Protein AF-A0A7R9JL66-F1 (afdb_monomer)

Structure (mmCIF, N/CA/C/O backbone):
data_AF-A0A7R9JL66-F1
#
_entry.id   AF-A0A7R9JL66-F1
#
loop_
_atom_site.group_PDB
_atom_site.id
_atom_site.type_symbol
_atom_site.label_atom_id
_atom_site.label_alt_id
_atom_site.label_comp_id
_atom_site.label_asym_id
_atom_site.label_entity_id
_atom_site.label_seq_id
_atom_site.pdbx_PDB_ins_code
_atom_site.Cartn_x
_atom_site.Cartn_y
_atom_site.Cartn_z
_atom_site.occupancy
_atom_site.B_iso_or_equiv
_atom_site.auth_seq_id
_atom_site.auth_comp_id
_atom_site.auth_asym_id
_atom_site.auth_atom_id
_atom_site.pdbx_PDB_model_num
ATOM 1 N N . MET A 1 1 ? 23.019 2.368 -0.152 1.00 58.22 1 MET A N 1
ATOM 2 C CA . MET A 1 1 ? 23.476 3.212 -1.278 1.00 58.22 1 MET A CA 1
ATOM 3 C C . MET A 1 1 ? 23.640 2.299 -2.484 1.00 58.22 1 MET A C 1
ATOM 5 O O . MET A 1 1 ? 24.105 1.184 -2.276 1.00 58.22 1 MET A O 1
ATOM 9 N N . ILE A 1 2 ? 23.177 2.682 -3.679 1.00 75.62 2 ILE A N 1
ATOM 10 C CA . ILE A 1 2 ? 23.320 1.828 -4.872 1.00 75.62 2 ILE A CA 1
ATOM 11 C C . ILE A 1 2 ? 24.796 1.860 -5.310 1.00 75.62 2 ILE A C 1
ATOM 13 O O . ILE A 1 2 ? 25.341 2.957 -5.426 1.00 75.62 2 ILE A O 1
ATOM 17 N N . PRO A 1 3 ? 25.459 0.705 -5.503 1.00 85.50 3 PRO A N 1
ATOM 18 C CA . PRO A 1 3 ? 26.827 0.643 -6.012 1.00 85.50 3 PRO A CA 1
ATOM 19 C C . PRO A 1 3 ? 26.991 1.338 -7.371 1.00 85.50 3 PRO A C 1
ATOM 21 O O . PRO A 1 3 ? 26.132 1.209 -8.241 1.00 85.50 3 PRO A O 1
ATOM 24 N N . SER A 1 4 ? 28.133 1.998 -7.603 1.00 84.50 4 SER A N 1
ATOM 25 C CA . SER A 1 4 ? 28.392 2.772 -8.831 1.00 84.50 4 SER A CA 1
ATOM 26 C C . SER A 1 4 ? 28.241 1.963 -10.127 1.00 84.50 4 SER A C 1
ATOM 28 O O . SER A 1 4 ? 27.830 2.511 -11.145 1.00 84.50 4 SER A O 1
ATOM 30 N N . HIS A 1 5 ? 28.520 0.656 -10.089 1.00 89.75 5 HIS A N 1
ATOM 31 C CA . HIS A 1 5 ? 28.393 -0.234 -11.247 1.00 89.75 5 HIS A CA 1
ATOM 32 C C . HIS A 1 5 ? 26.935 -0.528 -11.648 1.00 89.75 5 HIS A C 1
ATOM 34 O O . HIS A 1 5 ? 26.688 -0.962 -12.768 1.00 89.75 5 HIS A O 1
ATOM 40 N N . GLU A 1 6 ? 25.960 -0.280 -10.768 1.00 87.75 6 GLU A N 1
ATOM 41 C CA . GLU A 1 6 ? 24.536 -0.534 -11.032 1.00 87.75 6 GLU A CA 1
ATOM 42 C C . GLU A 1 6 ? 23.773 0.719 -11.485 1.00 87.75 6 GLU A C 1
ATOM 44 O O . GLU A 1 6 ? 22.597 0.637 -11.842 1.00 87.75 6 GLU A O 1
ATOM 49 N N . MET A 1 7 ? 24.437 1.878 -11.510 1.00 85.06 7 MET A N 1
ATOM 50 C CA . MET A 1 7 ? 23.841 3.150 -11.929 1.00 85.06 7 MET A CA 1
ATOM 51 C C . MET A 1 7 ? 23.225 3.114 -13.341 1.00 85.06 7 MET A C 1
ATOM 53 O O . MET A 1 7 ? 22.116 3.633 -13.485 1.00 85.06 7 MET A O 1
ATOM 57 N N . PRO A 1 8 ? 23.833 2.463 -14.360 1.00 89.44 8 PRO A N 1
ATOM 58 C CA . PRO A 1 8 ? 23.224 2.368 -15.691 1.00 89.44 8 PRO A CA 1
ATOM 59 C C . PRO A 1 8 ? 21.883 1.624 -15.669 1.00 89.44 8 PRO A C 1
ATOM 61 O O . PRO A 1 8 ? 20.880 2.115 -16.182 1.00 89.44 8 PRO A O 1
ATOM 64 N N . ARG A 1 9 ? 21.835 0.477 -14.977 1.00 86.56 9 ARG A N 1
ATOM 65 C CA . ARG A 1 9 ? 20.614 -0.324 -14.813 1.00 86.56 9 ARG A CA 1
ATOM 66 C C . ARG A 1 9 ? 19.551 0.424 -14.008 1.00 86.56 9 ARG A C 1
ATOM 68 O O . ARG A 1 9 ? 18.365 0.328 -14.299 1.00 86.56 9 ARG A O 1
ATOM 75 N N . MET A 1 10 ? 19.956 1.179 -12.988 1.00 86.81 10 MET A N 1
ATOM 76 C CA . MET A 1 10 ? 19.042 2.033 -12.229 1.00 86.81 10 MET A CA 1
ATOM 77 C C . MET A 1 10 ? 18.402 3.099 -13.131 1.00 86.81 10 MET A C 1
ATOM 79 O O . MET A 1 10 ? 17.200 3.333 -13.023 1.00 86.81 10 MET A O 1
ATOM 83 N N . GLN A 1 11 ? 19.183 3.724 -14.014 1.00 86.44 11 GLN A N 1
ATOM 84 C CA . GLN A 1 11 ? 18.702 4.758 -14.929 1.00 86.44 11 GLN A CA 1
ATOM 85 C C . GLN A 1 11 ? 17.724 4.194 -15.967 1.00 86.44 11 GLN A C 1
ATO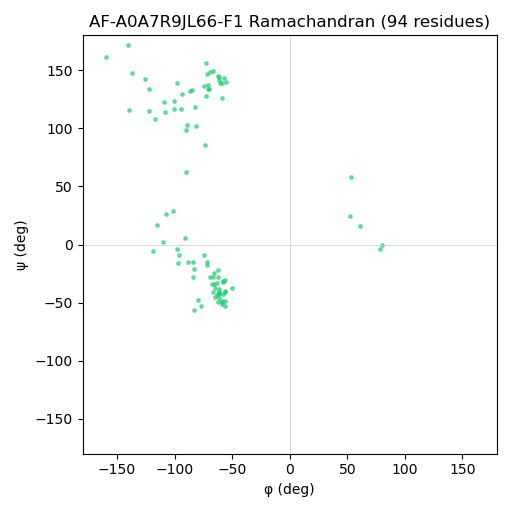M 87 O O . GLN A 1 11 ? 16.674 4.787 -16.195 1.00 86.44 11 GLN A O 1
ATOM 92 N N . GLU A 1 12 ? 17.996 3.009 -16.512 1.00 87.12 12 GLU A N 1
ATOM 93 C CA . GLU A 1 12 ? 17.066 2.295 -17.394 1.00 87.12 12 GLU A CA 1
ATOM 94 C C . GLU A 1 12 ? 15.727 2.004 -16.695 1.00 87.12 12 GLU A C 1
ATOM 96 O O . GLU A 1 12 ? 14.658 2.363 -17.190 1.00 87.12 12 GLU A O 1
ATOM 101 N N . LEU A 1 13 ? 15.775 1.448 -15.481 1.00 83.69 13 LEU A N 1
ATOM 102 C CA . LEU A 1 13 ? 14.576 1.138 -14.698 1.00 83.69 13 LEU A CA 1
ATOM 103 C C . LEU A 1 13 ? 13.802 2.392 -14.253 1.00 83.69 13 LEU A C 1
ATOM 105 O O . LEU A 1 13 ? 12.579 2.340 -14.095 1.00 83.69 13 LEU A O 1
ATOM 109 N N . TYR A 1 14 ? 14.490 3.524 -14.080 1.00 84.00 14 TYR A N 1
ATOM 110 C CA . TYR A 1 14 ? 13.860 4.816 -13.804 1.00 84.00 14 TYR A CA 1
ATOM 111 C C . TYR A 1 14 ? 12.964 5.267 -14.965 1.00 84.00 14 TYR A C 1
ATOM 113 O O . TYR A 1 14 ? 11.912 5.868 -14.742 1.00 84.00 14 TYR A O 1
ATOM 121 N N . HIS A 1 15 ? 13.317 4.938 -16.209 1.00 84.00 15 HIS A N 1
ATOM 122 C CA . HIS A 1 15 ? 12.500 5.296 -17.366 1.00 84.00 15 HIS A CA 1
ATOM 123 C C . HIS A 1 15 ? 11.191 4.499 -17.478 1.00 84.00 15 HIS A C 1
ATOM 125 O O . HIS A 1 15 ? 10.291 4.947 -18.186 1.00 84.00 15 HIS A O 1
ATOM 131 N N . ILE A 1 16 ? 11.046 3.390 -16.750 1.00 80.75 16 ILE A N 1
ATOM 132 C CA . ILE A 1 16 ? 9.823 2.575 -16.756 1.00 80.75 16 ILE A CA 1
ATOM 133 C C . ILE A 1 16 ? 8.787 3.167 -15.796 1.00 80.75 16 ILE A C 1
ATOM 135 O O . ILE A 1 16 ? 7.692 3.519 -16.215 1.00 80.75 16 ILE A O 1
ATOM 139 N N . ASN A 1 17 ? 9.154 3.342 -14.521 1.00 81.19 17 ASN A N 1
ATOM 140 C CA . ASN A 1 17 ? 8.205 3.726 -13.466 1.00 81.19 17 ASN A CA 1
ATOM 141 C C . ASN A 1 17 ? 8.390 5.161 -12.936 1.00 81.19 17 ASN A C 1
ATOM 143 O O . ASN A 1 17 ? 7.699 5.564 -12.008 1.00 81.19 17 ASN A O 1
ATOM 147 N N . ARG A 1 18 ? 9.340 5.943 -13.477 1.00 86.19 18 ARG A N 1
ATOM 148 C CA . ARG A 1 18 ? 9.672 7.325 -13.046 1.00 86.19 18 ARG A CA 1
ATOM 149 C C . ARG A 1 18 ? 10.149 7.456 -11.590 1.00 86.19 18 ARG A C 1
ATOM 151 O O . ARG A 1 18 ? 10.247 8.559 -11.056 1.00 86.19 18 ARG A O 1
ATOM 158 N N . PHE A 1 19 ? 10.527 6.345 -10.963 1.00 88.00 19 PHE A N 1
ATOM 159 C CA . PHE A 1 19 ? 11.220 6.296 -9.677 1.00 88.00 19 PHE A CA 1
ATOM 160 C C . PHE A 1 19 ? 12.286 5.197 -9.679 1.00 88.00 19 PHE A C 1
ATOM 162 O O . PHE A 1 19 ? 12.383 4.391 -10.604 1.00 88.00 19 PHE A O 1
ATOM 169 N N . ASN A 1 20 ? 13.113 5.159 -8.633 1.00 88.56 20 ASN A N 1
ATOM 170 C CA . ASN A 1 20 ? 14.177 4.168 -8.500 1.00 88.56 20 ASN A CA 1
ATOM 171 C C . ASN A 1 20 ? 13.611 2.780 -8.156 1.00 88.56 20 ASN A C 1
ATOM 173 O O . ASN A 1 20 ? 13.525 2.394 -6.986 1.00 88.56 20 ASN A O 1
ATOM 177 N N . LEU A 1 21 ? 13.215 2.040 -9.192 1.00 87.75 21 LEU A N 1
ATOM 178 C CA . LEU A 1 21 ? 12.632 0.711 -9.047 1.00 87.75 21 LEU A CA 1
ATOM 179 C C . LEU A 1 21 ? 13.601 -0.269 -8.383 1.00 87.75 21 LEU A C 1
ATOM 181 O O . LEU A 1 21 ? 13.209 -0.989 -7.474 1.00 87.75 21 LEU A O 1
ATOM 185 N N . MET A 1 22 ? 14.881 -0.228 -8.762 1.00 88.50 22 MET A N 1
ATOM 186 C CA . MET A 1 22 ? 15.911 -1.089 -8.175 1.00 88.50 22 MET A CA 1
ATOM 187 C C . MET A 1 22 ? 16.014 -0.906 -6.656 1.00 88.50 22 MET A C 1
ATOM 189 O O . MET A 1 22 ? 16.136 -1.879 -5.913 1.00 88.50 22 MET A O 1
ATOM 193 N N . ALA A 1 23 ? 15.958 0.341 -6.181 1.00 88.56 23 ALA A N 1
ATOM 194 C CA . ALA A 1 23 ? 15.918 0.618 -4.753 1.00 88.56 23 ALA A CA 1
ATOM 195 C C . ALA A 1 23 ? 14.625 0.090 -4.121 1.00 88.56 23 ALA A C 1
ATOM 197 O O . ALA A 1 23 ? 14.696 -0.544 -3.072 1.00 88.56 23 ALA A O 1
ATOM 198 N N . SER A 1 24 ? 13.466 0.317 -4.750 1.00 89.62 24 SER A N 1
ATOM 199 C CA . SER A 1 24 ? 12.182 -0.199 -4.255 1.00 89.62 24 SER A CA 1
ATOM 200 C C . SER A 1 24 ? 12.219 -1.719 -4.091 1.00 89.62 24 SER A C 1
ATOM 202 O O . SER A 1 24 ? 11.904 -2.222 -3.013 1.00 89.62 24 SER A O 1
ATOM 204 N N . ASP A 1 25 ? 12.680 -2.455 -5.097 1.00 89.19 25 ASP A N 1
ATOM 205 C CA . ASP A 1 25 ? 12.700 -3.922 -5.088 1.00 89.19 25 ASP A CA 1
ATOM 206 C C . ASP A 1 25 ? 13.592 -4.500 -3.979 1.00 89.19 25 ASP A C 1
ATOM 208 O O . ASP A 1 25 ? 13.321 -5.577 -3.455 1.00 89.19 25 ASP A O 1
ATOM 212 N N . ARG A 1 26 ? 14.627 -3.762 -3.564 1.00 91.06 26 ARG A N 1
ATOM 213 C CA . ARG A 1 26 ? 15.525 -4.154 -2.464 1.00 91.06 26 ARG A CA 1
ATOM 214 C C . ARG A 1 26 ? 14.998 -3.801 -1.079 1.00 91.06 26 ARG A C 1
ATOM 216 O O . ARG A 1 26 ? 15.534 -4.278 -0.081 1.00 91.06 26 ARG A O 1
ATOM 223 N N . ILE A 1 27 ? 13.988 -2.942 -0.988 1.00 92.12 27 ILE A N 1
ATOM 224 C CA . ILE A 1 27 ? 13.396 -2.559 0.290 1.00 92.12 27 ILE A CA 1
ATOM 225 C C . ILE A 1 27 ? 12.312 -3.587 0.655 1.00 92.12 27 ILE A C 1
ATOM 227 O O . ILE A 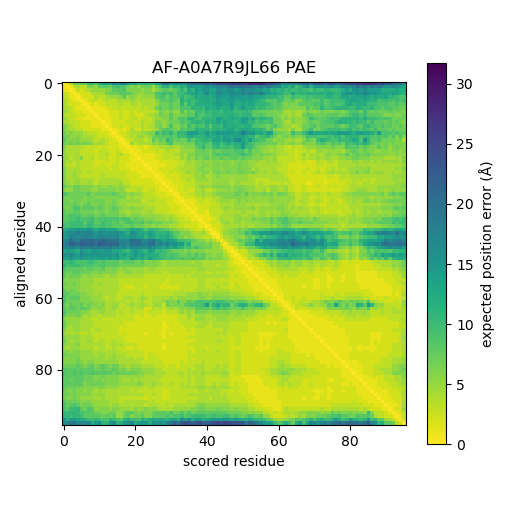1 27 ? 11.428 -3.847 -0.166 1.00 92.12 27 ILE A O 1
ATOM 231 N N . PRO A 1 28 ? 12.280 -4.112 1.895 1.00 93.56 28 PRO A N 1
ATOM 232 C CA . PRO A 1 28 ? 11.248 -5.055 2.331 1.00 93.56 28 PRO A CA 1
ATOM 233 C C . PRO A 1 28 ? 9.826 -4.493 2.223 1.00 93.56 28 PRO A C 1
ATOM 235 O O . PRO A 1 28 ? 9.571 -3.339 2.592 1.00 93.56 28 PRO A O 1
ATOM 238 N N . LEU A 1 29 ? 8.873 -5.311 1.765 1.00 92.56 29 LEU A N 1
ATOM 239 C CA . LEU A 1 29 ? 7.458 -4.925 1.636 1.00 92.56 29 LEU A CA 1
ATOM 240 C C . LEU A 1 29 ? 6.846 -4.462 2.971 1.00 92.56 29 LEU A C 1
ATOM 242 O O . LEU A 1 29 ? 6.011 -3.564 2.998 1.00 92.56 29 LEU A O 1
ATOM 246 N N . ASN A 1 30 ? 7.314 -5.016 4.087 1.00 93.44 30 ASN A N 1
ATOM 247 C CA . ASN A 1 30 ? 6.867 -4.725 5.449 1.00 93.44 30 ASN A CA 1
ATOM 248 C C . ASN A 1 30 ? 7.818 -3.792 6.230 1.00 93.44 30 ASN A C 1
ATOM 2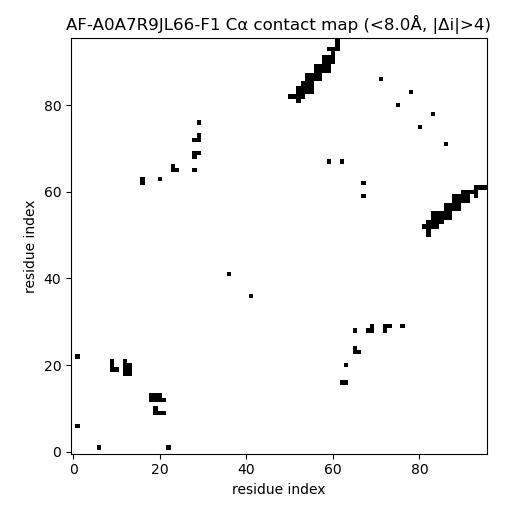50 O O . ASN A 1 30 ? 7.901 -3.888 7.454 1.00 93.44 30 ASN A O 1
ATOM 254 N N . ARG A 1 31 ? 8.550 -2.893 5.558 1.00 93.31 31 ARG A N 1
ATOM 255 C CA . ARG A 1 31 ? 9.476 -1.963 6.234 1.00 93.31 31 ARG A CA 1
ATOM 256 C C . ARG A 1 31 ? 8.784 -1.136 7.330 1.00 93.31 31 ARG A C 1
ATOM 258 O O . ARG A 1 31 ? 7.680 -0.613 7.141 1.00 93.31 31 ARG A O 1
ATOM 265 N N . SER A 1 32 ? 9.469 -0.934 8.452 1.00 92.75 32 SER A N 1
ATOM 266 C CA . SER A 1 32 ? 9.049 0.043 9.457 1.00 92.75 32 SER A CA 1
ATOM 267 C C . SER A 1 32 ? 9.305 1.471 8.957 1.00 92.75 32 SER A C 1
ATOM 269 O O . SER A 1 32 ? 10.129 1.711 8.072 1.00 92.75 32 SER A O 1
ATOM 271 N N . LEU A 1 33 ? 8.556 2.432 9.497 1.00 91.31 33 LEU A N 1
ATOM 272 C CA . LEU A 1 33 ? 8.789 3.858 9.256 1.00 91.31 33 LEU A CA 1
ATOM 273 C C . LEU A 1 33 ? 8.927 4.550 10.608 1.00 91.31 33 LEU A C 1
ATOM 275 O O . LEU A 1 33 ? 8.173 4.188 11.515 1.00 91.31 33 LEU A O 1
ATOM 279 N N . PRO A 1 34 ? 9.824 5.540 10.739 1.00 93.62 34 PRO A N 1
ATOM 280 C CA . PRO A 1 34 ? 9.859 6.374 11.929 1.00 93.62 34 PRO A CA 1
ATOM 281 C C . PRO A 1 34 ? 8.534 7.131 12.079 1.00 93.62 34 PRO A C 1
ATOM 283 O O . PRO A 1 34 ? 7.926 7.550 11.090 1.00 93.62 34 PRO A O 1
ATOM 286 N N . ASP A 1 35 ? 8.085 7.310 13.320 1.00 91.00 35 ASP A N 1
ATOM 287 C CA . ASP A 1 35 ? 6.910 8.126 13.610 1.00 91.00 35 ASP A CA 1
ATOM 288 C C . ASP A 1 35 ? 7.297 9.609 13.629 1.00 91.00 35 ASP A C 1
ATOM 290 O O . ASP A 1 35 ? 7.876 10.108 14.591 1.00 91.00 35 ASP A O 1
ATOM 294 N N . VAL A 1 36 ? 6.977 10.310 12.541 1.00 93.50 36 VAL A N 1
ATOM 295 C CA . VAL A 1 36 ? 7.234 11.751 12.379 1.00 93.50 36 VAL A CA 1
ATOM 296 C C . VAL A 1 36 ? 6.060 12.624 12.841 1.00 93.50 36 VAL A C 1
ATOM 298 O O . VAL A 1 36 ? 6.065 13.840 12.639 1.00 93.50 36 VAL A O 1
ATOM 301 N N . ARG A 1 37 ? 5.015 12.033 13.436 1.00 91.06 37 ARG A N 1
ATOM 302 C CA . ARG A 1 37 ? 3.840 12.779 13.905 1.00 91.06 37 ARG A CA 1
ATOM 303 C C . ARG A 1 37 ? 4.202 13.654 15.107 1.00 91.06 37 ARG A C 1
ATOM 305 O O . ARG A 1 37 ? 5.018 13.298 15.953 1.00 91.06 37 ARG A O 1
ATOM 312 N N . LYS A 1 38 ? 3.520 14.797 15.237 1.00 93.31 38 LYS A N 1
ATOM 313 C CA . LYS A 1 38 ? 3.608 15.641 16.441 1.00 93.31 38 LYS A CA 1
ATOM 314 C C . LYS A 1 38 ? 3.103 14.862 17.662 1.00 93.31 38 LYS A C 1
ATOM 316 O O . LYS A 1 38 ? 2.099 14.159 17.553 1.00 93.31 38 LYS A O 1
ATOM 321 N N . LYS A 1 39 ? 3.707 15.077 18.840 1.00 91.00 39 LYS A N 1
ATOM 322 C CA . LYS A 1 39 ? 3.319 14.410 20.104 1.00 91.00 39 LYS A CA 1
ATOM 323 C C . LYS A 1 39 ? 1.811 14.480 20.393 1.00 91.00 39 LYS A C 1
ATOM 325 O O . LYS A 1 39 ? 1.227 13.491 20.801 1.00 91.00 39 LYS A O 1
ATOM 330 N N . ARG A 1 40 ? 1.148 15.604 20.080 1.00 90.00 40 ARG A N 1
ATOM 331 C CA . ARG A 1 40 ? -0.313 15.779 20.251 1.00 90.00 40 ARG A CA 1
ATOM 332 C C . ARG A 1 40 ? -1.170 14.816 19.410 1.00 90.00 40 ARG A C 1
ATOM 334 O O . ARG A 1 40 ? -2.346 14.639 19.709 1.00 90.00 40 ARG A O 1
ATOM 341 N N . CYS A 1 41 ? -0.633 14.251 18.331 1.00 87.44 41 CYS A N 1
ATOM 342 C CA . CYS A 1 41 ? -1.335 13.278 17.492 1.00 87.44 41 CYS A CA 1
ATOM 343 C C . CYS A 1 41 ? -1.139 11.834 17.976 1.00 87.44 41 CYS A C 1
ATOM 345 O O . CYS A 1 41 ? -1.871 10.947 17.542 1.00 87.44 41 CYS A O 1
ATOM 347 N N . GLN A 1 42 ? -0.164 11.584 18.853 1.00 83.44 42 GLN A N 1
ATOM 348 C CA . GLN A 1 42 ? 0.031 10.269 19.457 1.00 83.44 42 GLN A CA 1
ATOM 349 C C . GLN A 1 42 ? -1.128 10.003 20.430 1.00 83.44 42 GLN A C 1
ATOM 351 O O . GLN A 1 42 ? -1.523 10.890 21.181 1.00 83.44 42 GLN A O 1
ATOM 356 N N . GLY A 1 43 ? -1.722 8.809 20.371 1.00 77.81 43 GLY A N 1
ATOM 357 C CA . GLY A 1 43 ? -2.826 8.416 21.259 1.00 77.81 43 GLY A CA 1
ATOM 358 C C . GLY A 1 43 ? -4.222 8.935 20.887 1.00 77.81 43 GLY A C 1
ATOM 359 O O . GLY A 1 43 ? -5.175 8.585 21.564 1.00 77.81 43 GLY A O 1
ATOM 360 N N . LYS A 1 44 ? -4.394 9.706 19.802 1.00 79.12 44 LYS A N 1
ATOM 361 C CA . LYS A 1 44 ? -5.728 10.166 19.349 1.00 79.12 44 LYS A CA 1
ATOM 362 C C . LYS A 1 44 ? -6.596 9.094 18.673 1.00 79.12 44 LYS A C 1
ATOM 364 O O . LYS A 1 44 ? -7.750 9.359 18.373 1.00 79.12 44 LYS A O 1
ATOM 369 N N . TYR A 1 45 ? -6.029 7.926 18.393 1.00 71.81 45 TYR A N 1
ATOM 370 C CA . TYR A 1 45 ? -6.651 6.863 17.593 1.00 71.81 45 TYR A CA 1
ATOM 371 C C . TYR A 1 45 ? -7.092 5.670 18.455 1.00 71.81 45 TYR A C 1
ATOM 373 O O . TYR A 1 45 ? -7.079 4.536 17.988 1.00 71.81 45 TYR A O 1
ATOM 381 N N . THR A 1 46 ? -7.373 5.907 19.737 1.00 70.31 46 THR A N 1
ATOM 382 C CA . THR A 1 46 ? -7.732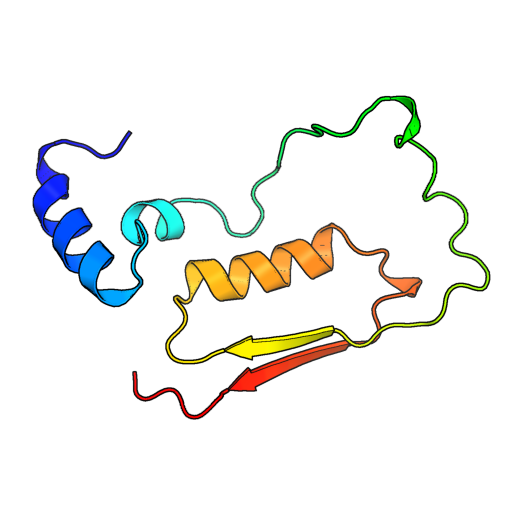 4.856 20.700 1.00 70.31 46 THR A CA 1
ATOM 383 C C . THR A 1 46 ? -9.206 4.488 20.653 1.00 70.31 46 THR A C 1
ATOM 385 O O . THR A 1 46 ? -9.539 3.351 20.963 1.00 70.31 46 THR A O 1
ATOM 388 N N . ASP A 1 47 ? -10.068 5.427 20.260 1.00 79.81 47 ASP A N 1
ATOM 389 C CA . ASP A 1 47 ? -11.497 5.177 20.133 1.00 79.81 47 ASP A CA 1
ATOM 390 C C . ASP A 1 47 ? -11.819 4.689 18.718 1.00 79.81 47 ASP A C 1
ATOM 392 O O . ASP A 1 47 ? -11.844 5.458 17.755 1.00 79.81 47 ASP A O 1
ATOM 396 N N . LEU A 1 48 ? -11.951 3.370 18.595 1.00 84.81 48 LEU A N 1
ATOM 397 C CA . LEU A 1 48 ? -12.385 2.708 17.368 1.00 84.81 48 LEU A CA 1
ATOM 398 C C . LEU A 1 48 ? -13.891 2.420 17.391 1.00 84.81 48 LEU A C 1
ATOM 400 O O . LEU A 1 48 ? -14.434 1.987 16.374 1.00 84.81 48 LEU A O 1
ATOM 404 N N . GLU A 1 49 ? -14.554 2.618 18.535 1.00 83.38 49 GLU A N 1
ATOM 405 C CA . GLU A 1 49 ? -15.969 2.314 18.691 1.00 83.38 49 GLU A CA 1
ATOM 406 C C . GLU A 1 49 ? -16.808 3.329 17.905 1.00 83.38 49 GLU A C 1
ATOM 408 O O . GLU A 1 49 ? -16.557 4.530 17.899 1.00 83.38 49 GLU A O 1
ATOM 413 N N . GLY A 1 50 ? -17.790 2.829 17.153 1.00 84.94 50 GLY A N 1
ATOM 414 C CA . GLY A 1 50 ? -18.649 3.663 16.307 1.00 84.94 50 GLY A CA 1
ATOM 415 C C . GLY A 1 50 ? -18.033 4.105 14.974 1.00 84.94 50 GLY A C 1
ATOM 416 O O . GLY A 1 50 ? -18.740 4.703 14.161 1.00 84.94 50 GLY A O 1
ATOM 417 N N . LEU A 1 51 ? -16.763 3.787 14.692 1.00 91.88 51 LEU A N 1
ATOM 418 C CA . LEU A 1 51 ? -16.191 4.029 13.367 1.00 91.88 51 LEU A CA 1
ATOM 419 C C . LEU A 1 51 ? -16.724 3.008 12.344 1.00 91.88 51 LEU A C 1
ATOM 421 O O . LEU A 1 51 ? -16.790 1.812 12.637 1.00 91.88 51 LEU A O 1
ATOM 425 N N . PRO A 1 52 ? -17.087 3.446 11.125 1.00 94.31 52 PRO A N 1
ATOM 426 C CA . PRO A 1 52 ? -17.592 2.546 10.100 1.00 94.31 52 PRO A CA 1
ATOM 427 C C . PRO A 1 52 ? -16.476 1.662 9.530 1.00 94.31 52 PRO A C 1
ATOM 429 O O . PRO A 1 52 ? -15.335 2.096 9.346 1.00 94.31 52 PRO A O 1
ATOM 432 N N . SER A 1 53 ? -16.828 0.429 9.164 1.00 95.88 53 SER A N 1
ATOM 433 C CA . SER A 1 53 ? -15.951 -0.419 8.356 1.00 95.88 53 SER A CA 1
ATOM 434 C C . SER A 1 53 ? -15.683 0.228 6.994 1.00 95.88 53 SER A C 1
ATOM 436 O O . SER A 1 53 ? -16.595 0.785 6.385 1.00 95.88 53 SER A O 1
ATOM 438 N N . THR A 1 54 ? -14.463 0.106 6.487 1.00 96.31 54 THR A N 1
ATOM 439 C CA . THR A 1 54 ? -14.006 0.697 5.228 1.00 96.31 54 THR A CA 1
ATOM 440 C C . THR A 1 54 ? -13.498 -0.380 4.274 1.00 96.31 54 THR A C 1
ATOM 442 O O . THR A 1 54 ? -12.709 -1.249 4.658 1.00 96.31 54 THR A O 1
ATOM 445 N N . SER A 1 55 ? -13.923 -0.285 3.014 1.00 97.75 55 SER A N 1
ATOM 446 C CA . SER A 1 55 ? -13.330 -0.995 1.878 1.00 97.75 55 SER A CA 1
ATOM 447 C C . SER A 1 55 ? -12.285 -0.092 1.226 1.00 97.75 55 SER A C 1
ATOM 449 O O . SER A 1 55 ? -12.561 1.073 0.939 1.00 97.75 55 SER A O 1
ATOM 451 N N . ILE A 1 56 ? -11.077 -0.603 1.003 1.00 97.88 56 ILE A N 1
ATOM 452 C CA . ILE A 1 56 ? -9.986 0.159 0.385 1.00 97.88 56 ILE A CA 1
ATOM 453 C C . ILE A 1 56 ? -9.884 -0.243 -1.078 1.00 97.88 56 ILE A C 1
ATOM 455 O O . ILE A 1 56 ? -9.691 -1.414 -1.377 1.00 97.88 56 ILE A O 1
ATOM 459 N N . ILE A 1 57 ? -9.990 0.727 -1.982 1.00 97.69 57 ILE A N 1
ATOM 460 C CA . ILE A 1 57 ? -9.900 0.506 -3.426 1.00 97.69 57 ILE A CA 1
ATOM 461 C C . ILE A 1 57 ? -8.576 1.092 -3.914 1.00 97.69 57 ILE A C 1
ATOM 463 O O . ILE A 1 57 ? -8.312 2.277 -3.713 1.00 97.69 57 ILE A O 1
ATOM 467 N N . ILE A 1 58 ? -7.739 0.264 -4.535 1.00 97.56 58 ILE A N 1
ATOM 468 C CA . ILE A 1 58 ? -6.461 0.662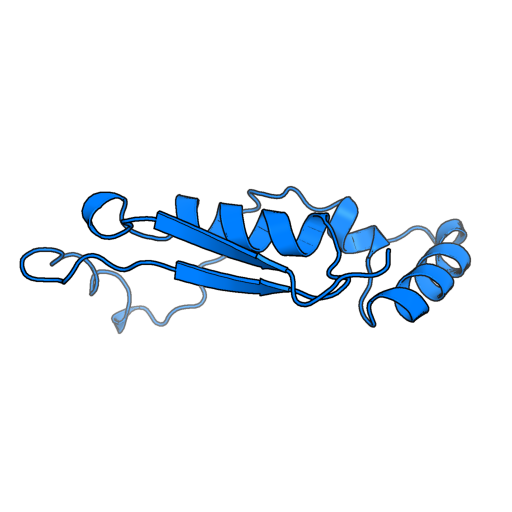 -5.130 1.00 97.56 58 ILE A CA 1
ATOM 469 C C . ILE A 1 58 ? -6.561 0.402 -6.628 1.00 97.56 58 ILE A C 1
ATOM 471 O O . ILE A 1 58 ? -6.549 -0.749 -7.060 1.00 97.56 58 ILE A O 1
ATOM 475 N N . VAL A 1 59 ? -6.659 1.475 -7.409 1.00 95.88 59 VAL A N 1
ATOM 476 C CA . VAL A 1 59 ? -6.585 1.406 -8.872 1.00 95.88 59 VAL A CA 1
ATOM 477 C C . VAL A 1 59 ? -5.117 1.443 -9.283 1.00 95.88 59 VAL A C 1
ATOM 479 O O . VAL A 1 59 ? -4.362 2.271 -8.767 1.00 95.88 59 VAL A O 1
ATO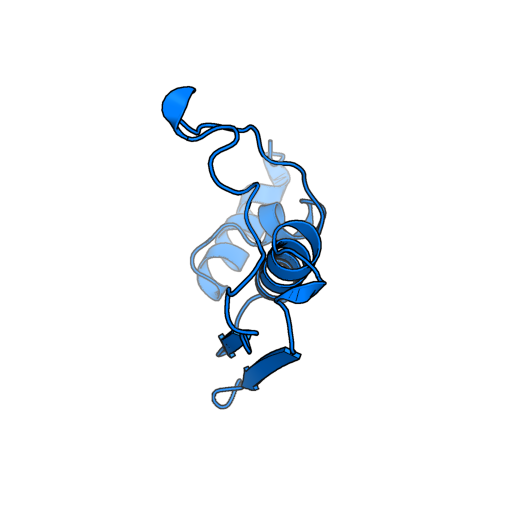M 482 N N . PHE A 1 60 ? -4.700 0.556 -10.181 1.00 94.38 60 PHE A N 1
ATOM 483 C CA . PHE A 1 60 ? -3.333 0.518 -10.691 1.00 94.38 60 PHE A CA 1
ATOM 484 C C . PHE A 1 60 ? -3.309 0.301 -12.207 1.00 94.38 60 PHE A C 1
ATOM 486 O O . PHE A 1 60 ? -4.160 -0.388 -12.756 1.00 94.38 60 PHE A O 1
ATOM 493 N N . HIS A 1 61 ? -2.307 0.886 -12.867 1.00 91.75 61 HIS A N 1
ATOM 494 C CA . HIS A 1 61 ? -2.013 0.679 -14.284 1.00 91.75 61 HIS A CA 1
ATOM 495 C C . HIS A 1 61 ? -0.498 0.597 -14.464 1.00 91.75 61 HIS A C 1
ATOM 497 O O . HIS A 1 61 ? 0.205 1.572 -14.197 1.00 91.75 61 HIS A O 1
ATOM 503 N N . ASN A 1 62 ? 0.018 -0.557 -14.892 1.00 87.00 62 ASN A N 1
ATOM 504 C CA . ASN A 1 62 ? 1.455 -0.811 -15.081 1.00 87.00 62 ASN A CA 1
ATOM 505 C C . ASN A 1 62 ? 2.338 -0.482 -13.855 1.00 87.00 62 ASN A C 1
ATOM 507 O O . ASN A 1 62 ? 3.540 -0.252 -13.990 1.00 87.00 62 ASN A O 1
ATOM 511 N N . GLU A 1 63 ? 1.759 -0.490 -12.653 1.00 84.62 63 GLU A N 1
ATOM 512 C CA . GLU A 1 63 ? 2.459 -0.160 -11.414 1.00 84.62 63 GLU A CA 1
ATOM 513 C C . GLU A 1 63 ? 3.534 -1.211 -11.092 1.00 84.62 63 GLU A C 1
ATOM 515 O O . GLU A 1 63 ? 3.408 -2.400 -11.411 1.00 84.62 63 GLU A O 1
ATOM 520 N N . ALA A 1 64 ? 4.621 -0.801 -10.438 1.00 88.25 64 ALA A N 1
ATOM 521 C CA . ALA A 1 64 ? 5.648 -1.760 -10.070 1.00 88.25 64 ALA A CA 1
ATOM 522 C C . ALA A 1 64 ? 5.176 -2.695 -8.946 1.00 88.25 64 ALA A C 1
ATOM 524 O O . ALA A 1 64 ? 4.619 -2.271 -7.936 1.00 88.25 64 ALA A O 1
ATOM 525 N N . TRP A 1 65 ? 5.484 -3.987 -9.068 1.00 88.12 65 TRP A N 1
ATOM 526 C CA . TRP A 1 65 ? 5.036 -4.994 -8.102 1.00 88.12 65 TRP A CA 1
ATOM 527 C C . TRP A 1 65 ? 5.465 -4.682 -6.659 1.00 88.12 65 TRP A C 1
ATOM 529 O O . TRP A 1 65 ? 4.681 -4.812 -5.716 1.00 88.12 65 TRP A O 1
ATOM 539 N N . SER A 1 66 ? 6.701 -4.205 -6.477 1.00 91.06 66 SER A N 1
ATOM 540 C CA . SER A 1 66 ? 7.227 -3.853 -5.158 1.00 91.06 66 SER A CA 1
ATOM 541 C C . SER A 1 66 ? 6.565 -2.620 -4.545 1.00 91.06 66 SER A C 1
ATOM 543 O O . SER A 1 66 ? 6.509 -2.525 -3.320 1.00 91.06 66 SER A O 1
ATOM 545 N N . THR A 1 67 ? 6.057 -1.675 -5.342 1.00 91.81 67 THR A N 1
ATOM 546 C CA . THR A 1 67 ? 5.308 -0.520 -4.825 1.00 91.81 67 THR A CA 1
ATOM 547 C C . THR A 1 67 ? 3.874 -0.907 -4.506 1.00 91.81 67 THR A C 1
ATOM 549 O O . THR A 1 67 ? 3.438 -0.672 -3.378 1.00 91.81 67 THR A O 1
ATOM 552 N N . LEU A 1 68 ? 3.187 -1.595 -5.422 1.00 94.25 68 LEU A N 1
ATOM 553 C CA . LEU A 1 68 ? 1.811 -2.055 -5.227 1.00 94.25 68 LEU A CA 1
ATOM 554 C C . LEU A 1 68 ? 1.673 -2.928 -3.972 1.00 94.25 68 LEU A C 1
ATOM 556 O O . LEU A 1 68 ? 0.879 -2.621 -3.078 1.00 94.25 68 LEU A O 1
ATOM 560 N N . LEU A 1 69 ? 2.501 -3.969 -3.838 1.00 95.56 69 LEU A N 1
ATOM 561 C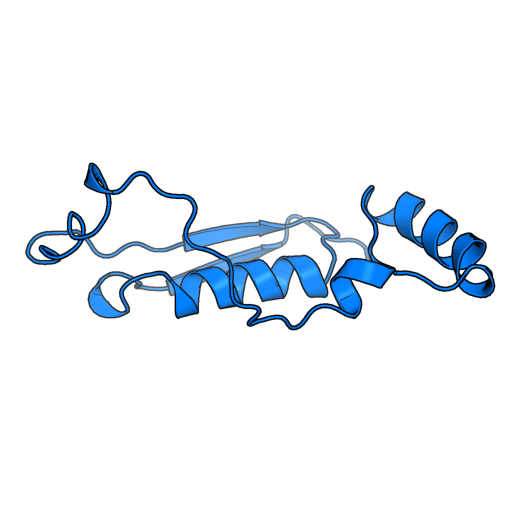 CA . LEU A 1 69 ? 2.438 -4.852 -2.672 1.00 95.56 69 LEU A CA 1
ATOM 562 C C . LEU A 1 69 ? 2.814 -4.148 -1.371 1.00 95.56 69 LEU A C 1
ATOM 564 O O . LEU A 1 69 ? 2.256 -4.455 -0.319 1.00 95.56 69 LEU A O 1
ATOM 568 N N . ARG A 1 70 ? 3.744 -3.192 -1.406 1.00 96.25 70 ARG A N 1
ATOM 569 C CA . ARG A 1 70 ? 4.115 -2.425 -0.212 1.00 96.25 70 ARG A CA 1
ATOM 570 C C . ARG A 1 70 ? 2.969 -1.534 0.255 1.00 96.25 70 ARG A C 1
ATOM 572 O O . ARG A 1 70 ? 2.791 -1.378 1.462 1.00 96.25 70 ARG A O 1
ATOM 579 N N . THR A 1 71 ? 2.169 -1.003 -0.668 1.00 96.19 71 THR A N 1
ATOM 580 C CA . THR A 1 71 ? 0.930 -0.284 -0.348 1.00 96.19 71 THR A CA 1
ATOM 581 C C . THR A 1 71 ? -0.066 -1.211 0.344 1.00 96.19 71 THR A C 1
ATOM 583 O O . THR A 1 71 ? -0.527 -0.890 1.439 1.00 96.19 71 THR A O 1
ATOM 586 N N . VAL A 1 72 ? -0.313 -2.401 -0.214 1.00 97.06 72 VAL A N 1
ATOM 587 C CA . VAL A 1 72 ? -1.202 -3.411 0.393 1.00 97.06 72 VAL A CA 1
ATOM 588 C C . VAL A 1 72 ? -0.718 -3.818 1.790 1.00 97.06 72 VAL A C 1
ATOM 590 O O . VAL A 1 72 ? -1.481 -3.771 2.754 1.00 97.06 72 VAL A O 1
ATOM 593 N N . HIS A 1 73 ? 0.569 -4.137 1.947 1.00 96.56 73 HIS A N 1
ATOM 594 C CA . HIS A 1 73 ? 1.150 -4.468 3.251 1.00 96.56 73 HIS A CA 1
ATOM 595 C C . HIS A 1 73 ? 1.057 -3.311 4.249 1.00 96.56 73 HIS A C 1
ATOM 597 O O . HIS A 1 73 ? 0.812 -3.541 5.433 1.00 96.56 73 HIS A O 1
ATOM 603 N N . SER A 1 74 ? 1.243 -2.069 3.800 1.00 96.62 74 SER A N 1
ATOM 604 C CA . SER A 1 74 ? 1.104 -0.893 4.659 1.00 96.62 74 SER A CA 1
ATOM 605 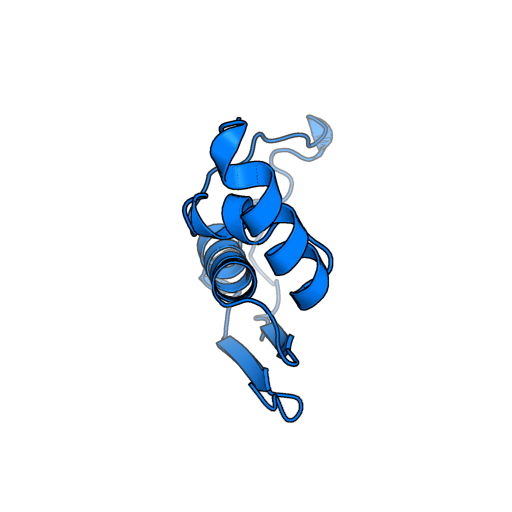C C . SER A 1 74 ? -0.324 -0.749 5.176 1.00 96.62 74 SER A C 1
ATOM 607 O O . SER A 1 74 ? -0.505 -0.492 6.364 1.00 96.62 74 SER A O 1
ATOM 609 N N . VAL A 1 75 ? -1.322 -0.953 4.315 1.00 96.75 75 VAL A N 1
ATOM 610 C CA . VAL A 1 75 ? -2.739 -0.938 4.698 1.00 96.75 75 VAL A CA 1
ATOM 611 C C . VAL A 1 75 ? -3.020 -1.997 5.761 1.00 96.75 75 VAL A C 1
ATOM 613 O O . VAL A 1 75 ? -3.543 -1.675 6.824 1.00 96.75 75 VAL A O 1
ATOM 616 N N . ILE A 1 76 ? -2.606 -3.242 5.521 1.00 95.69 76 ILE A N 1
ATOM 617 C CA . ILE A 1 76 ? -2.843 -4.354 6.454 1.00 95.69 76 ILE A CA 1
ATOM 618 C C . ILE A 1 76 ? -2.169 -4.103 7.810 1.00 95.69 76 ILE A C 1
ATOM 620 O O . ILE A 1 76 ? -2.749 -4.387 8.855 1.00 95.69 76 ILE A O 1
ATOM 624 N N . ASN A 1 77 ? -0.943 -3.573 7.806 1.00 94.81 77 ASN A N 1
ATOM 625 C CA . ASN A 1 77 ? -0.147 -3.420 9.023 1.00 94.81 77 ASN A CA 1
ATOM 626 C C . ASN A 1 77 ? -0.476 -2.155 9.827 1.00 94.81 77 ASN A C 1
ATOM 628 O O . ASN A 1 77 ? -0.114 -2.082 11.000 1.00 94.81 77 ASN A O 1
ATOM 632 N N . ARG A 1 78 ? -1.078 -1.132 9.207 1.00 92.62 78 ARG A N 1
ATOM 633 C CA . ARG A 1 78 ? -1.282 0.188 9.834 1.00 92.62 78 ARG A CA 1
ATOM 634 C C . ARG A 1 78 ? -2.743 0.599 9.978 1.00 92.62 78 ARG A C 1
ATOM 636 O O . ARG A 1 78 ? -2.996 1.618 10.617 1.00 92.62 78 ARG A O 1
ATOM 643 N N . SER A 1 79 ? -3.680 -0.175 9.442 1.00 93.31 79 SER A N 1
ATOM 644 C CA . SER A 1 79 ? -5.109 0.006 9.689 1.00 93.31 79 SER A CA 1
ATOM 645 C C . SER A 1 79 ? -5.595 -0.956 10.780 1.00 93.31 79 SER A C 1
ATOM 647 O O . SER A 1 79 ? -5.209 -2.128 10.778 1.00 93.31 79 SER A O 1
ATOM 649 N N . PRO A 1 80 ? -6.462 -0.514 11.709 1.00 93.00 80 PRO A N 1
ATOM 650 C CA . PRO A 1 80 ? -7.115 -1.418 12.649 1.00 93.00 80 PRO A CA 1
ATOM 651 C C . PRO A 1 80 ? -7.927 -2.490 11.910 1.00 93.00 80 PRO A C 1
ATOM 653 O O . PRO A 1 80 ? -8.801 -2.166 11.107 1.00 93.00 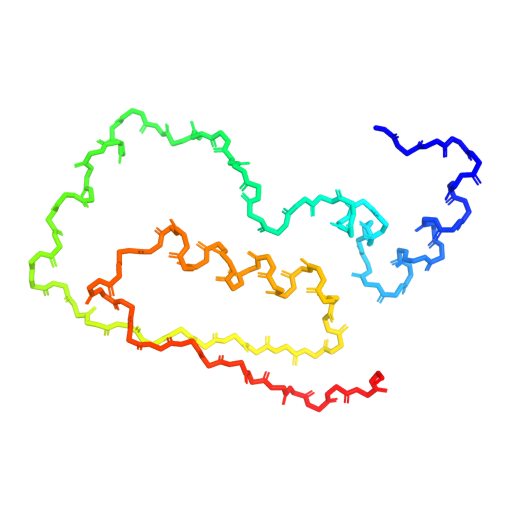80 PRO A O 1
ATOM 656 N N . ARG A 1 81 ? -7.670 -3.773 12.204 1.00 92.38 81 ARG A N 1
ATOM 657 C CA . ARG A 1 81 ? -8.318 -4.911 11.517 1.00 92.38 81 ARG A CA 1
ATOM 658 C C . ARG A 1 81 ? -9.842 -4.890 11.612 1.00 92.38 81 ARG A C 1
ATOM 660 O O . ARG A 1 81 ? -10.502 -5.305 10.674 1.00 92.38 81 ARG A O 1
ATOM 667 N N . VAL A 1 82 ? -10.384 -4.377 12.717 1.00 92.81 82 VAL A N 1
ATOM 668 C CA . VAL A 1 82 ? -11.835 -4.272 12.948 1.00 92.81 82 VAL A CA 1
ATOM 669 C C . VAL A 1 82 ? -12.531 -3.309 11.984 1.00 92.81 82 VAL A C 1
ATOM 671 O O . VAL A 1 82 ? -13.719 -3.459 11.728 1.00 92.81 82 VAL A O 1
ATOM 674 N N . LEU A 1 83 ? -11.797 -2.340 11.428 1.00 94.56 83 LEU A N 1
ATOM 675 C CA . LEU A 1 83 ? -12.331 -1.365 10.476 1.00 94.56 83 LEU A CA 1
ATOM 676 C C . LEU A 1 83 ? -12.054 -1.754 9.025 1.00 94.56 83 LEU A C 1
ATOM 678 O O . LEU A 1 83 ? -12.663 -1.190 8.123 1.00 94.56 83 LEU A O 1
ATOM 682 N N . LEU A 1 84 ? -11.128 -2.679 8.772 1.00 96.19 84 LEU A N 1
ATOM 683 C CA . LEU A 1 84 ? -10.739 -3.053 7.419 1.00 96.19 84 LEU A CA 1
ATOM 684 C C . LEU A 1 84 ? -11.630 -4.186 6.910 1.00 96.19 84 LEU A C 1
ATOM 686 O O . LEU A 1 84 ? -11.427 -5.343 7.271 1.00 96.19 84 LEU A O 1
ATOM 690 N N . LYS A 1 85 ? -12.594 -3.852 6.050 1.00 97.12 85 LYS A N 1
ATOM 691 C CA . LYS A 1 85 ? -13.516 -4.836 5.473 1.00 97.12 85 LYS A CA 1
ATOM 692 C C . LYS A 1 85 ? -12.853 -5.652 4.365 1.00 97.12 85 LYS A C 1
ATOM 694 O O . LYS A 1 85 ? -12.878 -6.876 4.396 1.00 97.12 85 LYS A O 1
ATOM 699 N N . GLU A 1 86 ? -12.269 -4.969 3.386 1.00 97.50 86 GLU A N 1
ATOM 700 C CA . GLU A 1 86 ? -11.666 -5.581 2.199 1.00 97.50 86 GLU A CA 1
ATOM 701 C C . GLU A 1 86 ? -10.669 -4.623 1.529 1.00 97.50 86 GLU A C 1
ATOM 703 O O . GLU A 1 86 ? -10.701 -3.408 1.757 1.00 97.50 86 GLU A O 1
ATOM 708 N N . ILE A 1 87 ? -9.787 -5.179 0.696 1.00 97.94 87 ILE A N 1
ATOM 709 C CA . ILE A 1 87 ? -8.887 -4.428 -0.187 1.00 97.94 87 ILE A CA 1
ATOM 710 C C . ILE A 1 87 ? -9.173 -4.887 -1.617 1.00 97.94 87 ILE A C 1
ATOM 712 O O . ILE A 1 87 ? -8.930 -6.044 -1.954 1.00 97.94 87 ILE A O 1
ATOM 716 N N . LEU A 1 88 ? -9.682 -3.982 -2.446 1.00 97.75 88 LEU A N 1
ATOM 717 C CA . LEU A 1 88 ? -9.992 -4.215 -3.850 1.00 97.75 88 LEU A CA 1
ATOM 718 C C . LEU A 1 88 ? -8.868 -3.634 -4.707 1.00 97.75 88 LEU A C 1
ATOM 720 O O . LEU A 1 88 ? -8.630 -2.426 -4.692 1.00 97.75 88 LEU A O 1
ATOM 724 N N . LEU A 1 89 ? -8.173 -4.498 -5.443 1.00 97.38 89 LEU A N 1
ATOM 725 C CA . LEU A 1 89 ? -7.187 -4.094 -6.442 1.00 97.38 89 LEU A CA 1
ATOM 726 C C . LEU A 1 89 ? -7.885 -4.045 -7.800 1.00 97.38 89 LEU A C 1
ATOM 728 O O . LEU A 1 89 ? -8.371 -5.069 -8.275 1.00 97.38 89 LEU A O 1
ATOM 732 N N . VAL A 1 90 ? -7.961 -2.859 -8.394 1.00 96.94 90 VAL A N 1
ATOM 733 C CA . VAL A 1 90 ? -8.627 -2.629 -9.679 1.00 96.94 90 VAL A CA 1
ATOM 734 C C . VAL A 1 90 ? -7.557 -2.356 -10.725 1.00 96.94 90 VAL A C 1
ATOM 736 O O . VAL A 1 90 ? -6.854 -1.351 -10.643 1.00 96.94 90 VAL A O 1
ATOM 739 N N . ASP A 1 91 ? -7.424 -3.266 -11.683 1.00 95.44 91 ASP A N 1
ATOM 740 C CA . ASP A 1 91 ? -6.518 -3.104 -12.816 1.00 95.44 91 ASP A CA 1
ATOM 741 C C . ASP A 1 91 ? -7.182 -2.249 -13.900 1.00 95.44 91 ASP A C 1
ATOM 743 O O . ASP A 1 91 ? -8.222 -2.625 -14.445 1.00 95.44 91 ASP A O 1
ATOM 747 N N . ASP A 1 92 ? -6.586 -1.103 -14.214 1.00 94.81 92 ASP A N 1
ATOM 748 C CA . ASP A 1 92 ? -7.021 -0.217 -15.296 1.00 94.81 92 ASP A CA 1
ATOM 749 C C . ASP A 1 92 ? -6.309 -0.594 -16.602 1.00 94.81 92 ASP A C 1
ATOM 751 O O . ASP A 1 92 ? -5.509 0.165 -17.143 1.00 94.81 92 ASP A O 1
ATOM 755 N N . ASN A 1 93 ? -6.550 -1.819 -17.079 1.00 92.81 93 ASN A N 1
ATOM 756 C CA . ASN A 1 93 ? -5.996 -2.353 -18.327 1.00 92.81 93 ASN A CA 1
ATOM 757 C C . ASN A 1 93 ? -4.459 -2.233 -18.411 1.00 92.81 93 ASN A C 1
ATOM 759 O O . ASN A 1 93 ? -3.909 -1.589 -19.311 1.00 92.81 93 ASN A O 1
ATOM 763 N N . SER A 1 94 ? -3.745 -2.820 -17.450 1.00 87.69 94 SER A N 1
ATOM 764 C CA . SER A 1 94 ? -2.289 -2.952 -17.533 1.00 87.69 94 SER A CA 1
ATOM 765 C C . SER A 1 94 ? -1.888 -3.783 -18.761 1.00 87.69 94 SER A C 1
ATOM 767 O O . SER A 1 94 ? -2.495 -4.804 -19.068 1.00 87.69 94 SER A O 1
ATOM 769 N N . ASN A 1 95 ? -0.833 -3.353 -19.456 1.00 83.12 95 ASN A N 1
ATOM 770 C CA . ASN A 1 95 ? -0.376 -3.939 -20.728 1.00 83.12 95 ASN A CA 1
ATOM 771 C C . ASN A 1 95 ? 1.014 -4.586 -20.606 1.00 83.12 95 ASN A C 1
ATOM 773 O O . ASN A 1 95 ? 1.722 -4.731 -21.604 1.00 83.12 95 ASN A O 1
ATOM 777 N N . ARG A 1 96 ? 1.449 -4.853 -19.374 1.00 60.66 96 ARG A N 1
ATOM 778 C CA . ARG A 1 96 ? 2.810 -5.279 -19.055 1.00 60.66 96 ARG A CA 1
ATOM 779 C C . ARG A 1 96 ? 2.994 -6.788 -19.140 1.00 60.66 96 ARG A C 1
ATOM 781 O O . ARG A 1 96 ? 2.071 -7.516 -18.722 1.00 60.66 96 ARG A O 1
#

Solvent-accessible surface area (backbone atoms only — not comparable to full-atom values): 6182 Å² total; per-residue (Å²): 132,85,58,81,90,48,48,66,60,39,53,57,41,22,73,74,73,77,42,62,46,64,62,45,66,72,47,65,55,78,61,85,74,84,84,83,70,59,73,87,62,60,80,71,78,73,78,63,78,92,61,73,68,40,74,45,76,46,77,42,57,72,64,54,67,54,57,55,51,23,50,54,43,45,50,66,75,73,46,63,68,90,35,54,72,48,77,46,78,42,73,65,76,55,86,122

Foldseek 3Di:
DDDPVCVVVQVVVCVQAVDRLVVLVPDDLQDDDDPPDDPVPPPPPPDPPPPAADEAEAEDASHRPSVVSSVVNCCVVPDDPVRHDYYHYHYPPHPD

Organism: Timema californicum (NCBI:txid61474)

Radius of gyration: 17.38 Å; Cα contacts (8 Å, |Δi|>4): 77; chains: 1; bounding box: 47×21×42 Å

InterPro domains:
  IPR001173 Glycosyltransferase 2-like [PF00535] (55-95)
  IPR029044 Nucleotide-diphospho-sugar transferases [G3DSA:3.90.550.10] (1-96)
  IPR029044 Nucleotide-diphospho-sugar transferases [SSF53448] (30-95)

Sequence (96 aa):
MIPSHEMPRMQELYHINRFNLMASDRIPLNRSLPDVRKKRCQGKYTDLEGLPSTSIIIVFHNEAWSTLLRTVHSVINRSPRVLLKEILLVDDNSNR

Secondary structure (DSSP, 8-state):
---GGGHHHHHHHHHHHSS-HHHHHHS-TT------S-GGGTTTT---TTPPPEEEEEEESS--HHHHHHHHHHHHHHS-TTTEEEEEEEE-----

pLDDT: mean 89.64, std 7.34, range [58.22, 97.94]

Nearest PDB structures (foldseek):
  6e4q-assembly4_D  TM=8.681E-01  e=1.759E-07  Drosophila melanogaster
  6e4r-assembly2_B  TM=8.703E-01  e=2.627E-07  Drosophila melanogaster
  6e4q-assembly3_C  TM=8.706E-01  e=2.627E-07  Drosophila melanogaster
  6e4r-assembly1_A  TM=8.715E-01  e=4.485E-07  Drosophila melanogaster
  6e4q-assembly1_A  TM=8.739E-01  e=5.482E-07  Drosophila melanogaster

Mean predicted aligned error: 5.66 Å